Protein AF-A0A643ESA4-F1 (afdb_monomer_lite)

Foldseek 3Di:
DCVLVVLVPDDPVVVVVDQAAEAEADEDDCVVCVVVQVVVCVSSVHHHPYYHYRDPPDDDDDDPDQDQDADAADPQAAEEEEEDFPFFDPSCVCVVQSPDNRHHYGYAYQPGDGDDGLEYEYGAGPDLVVRLVVCVVRCNVVVVVVCVVVVHYYYYDHSGNVSVDPDDDDPPD

Radius of gyration: 23.59 Å; chains: 1; bounding box: 40×46×63 Å

pLDDT: mean 88.46, std 11.26, range [54.22, 98.5]

InterPro domains:
  IPR004459 Cobyric acid synthase CobQ [MF_00028] (1-173)
  IPR011698 CobB/CobQ-like glutamine amidotransferase [PF07685] (79-173)
  IPR027417 P-loop containing nucleoside triphosphate hydrolase [G3DSA:3.40.50.300] (1-75)
  IPR029062 Class I glutamine amidotransferase-like [G3DSA:3.40.50.880] (80-173)
  IPR029062 Class I glutamine amidotransferase-like [SSF52317] (20-171)
  IPR033949 Cobyric acid synthase, glutamine amidotransferase type 1 [cd01750] (80-173)

Secondary structure (DSSP, 8-state):
--HHHHHHHS-HHHHHH---EEEEEE-S-GGGGHHHHHHHHHHHS--EEEEEE--TT-----SS----------TT-EEEEEE--TTBS-GGGGHHHHH-TTEEEEEE-TT------SEEEE--BSSHHHHHHHHHHTTHHHHHHHHHHTT-EEEE-THHHHHTSS----S--

Sequence (173 aa):
AHLVGTLACLSESERARVAGFVINRFRGDISLLTPGLDWLTAQTGKPVFGVLPYLHGLHLDAEDAVQTAQRTASVDALRVVIPVLPRVSNHTDFDALRAHPQVDVRLVGPGQPIPPADLIILPGSKSVQADLAWLRANGWEAAIARHLRYGGKLIGICGGMQMLGRRLHDPRG

Organism: NCBI:txid571256

Structure (mmCIF, N/CA/C/O backbone):
data_AF-A0A643ESA4-F1
#
_entry.id   AF-A0A643ESA4-F1
#
loop_
_atom_site.group_PDB
_atom_site.id
_atom_site.type_symbol
_atom_site.label_atom_id
_atom_site.label_alt_id
_atom_site.label_comp_id
_atom_site.label_asym_id
_atom_site.label_entity_id
_atom_site.label_seq_id
_atom_site.pdbx_PDB_ins_code
_atom_site.Cartn_x
_atom_site.Cartn_y
_atom_site.Cartn_z
_atom_site.occupancy
_atom_site.B_iso_or_equiv
_atom_site.auth_seq_id
_atom_site.auth_comp_id
_atom_site.auth_asym_id
_atom_site.auth_atom_id
_atom_site.pdbx_PDB_model_num
ATOM 1 N N . ALA A 1 1 ? -4.771 1.473 27.517 1.00 60.56 1 ALA A N 1
ATOM 2 C CA . ALA A 1 1 ? -5.666 2.417 26.815 1.00 60.56 1 ALA A CA 1
ATOM 3 C C . ALA A 1 1 ? -5.772 3.693 27.643 1.00 60.56 1 ALA A C 1
ATOM 5 O O . ALA A 1 1 ? -5.910 3.585 28.853 1.00 60.56 1 ALA A O 1
ATOM 6 N N . HIS A 1 2 ? -5.688 4.875 27.026 1.00 79.19 2 HIS A N 1
ATOM 7 C CA . HIS A 1 2 ? -5.655 6.171 27.727 1.00 79.19 2 HIS A CA 1
ATOM 8 C C . HIS A 1 2 ? -7.026 6.878 27.763 1.00 79.19 2 HIS A C 1
ATOM 10 O O . HIS A 1 2 ? -7.088 8.096 27.704 1.00 79.19 2 HIS A O 1
ATOM 16 N N . LEU A 1 3 ? -8.136 6.136 27.851 1.00 89.50 3 LEU A N 1
ATOM 17 C CA . LEU A 1 3 ? -9.495 6.669 27.632 1.00 89.50 3 LEU A CA 1
ATOM 18 C C . LEU A 1 3 ? -9.880 7.790 28.604 1.00 89.50 3 LEU A C 1
ATOM 20 O O . LEU A 1 3 ? -10.367 8.833 28.177 1.00 89.50 3 LEU A O 1
ATOM 24 N N . VAL A 1 4 ? -9.614 7.596 29.899 1.00 90.56 4 VAL A N 1
ATOM 25 C CA . VAL A 1 4 ? -9.886 8.610 30.930 1.00 90.56 4 VAL A CA 1
ATOM 26 C C . VAL A 1 4 ? -9.028 9.854 30.701 1.00 90.56 4 VAL A C 1
ATOM 28 O O . VAL A 1 4 ? -9.543 10.966 30.737 1.00 90.56 4 VAL A O 1
ATOM 31 N N . GLY A 1 5 ? -7.738 9.666 30.406 1.00 90.88 5 GLY A N 1
ATOM 32 C CA . GLY A 1 5 ? -6.810 10.766 30.144 1.00 90.88 5 GLY A CA 1
ATOM 33 C C . GLY A 1 5 ? -7.207 11.576 28.912 1.00 90.88 5 GLY A C 1
ATOM 34 O O . GLY A 1 5 ? -7.319 12.792 28.992 1.00 90.88 5 GLY A O 1
ATOM 35 N N . THR A 1 6 ? -7.511 10.909 27.796 1.00 91.06 6 THR A N 1
ATOM 36 C CA . THR A 1 6 ? -7.986 11.573 26.577 1.00 91.06 6 THR A CA 1
ATOM 37 C C . THR A 1 6 ? -9.282 12.335 26.829 1.00 91.06 6 THR A C 1
ATOM 39 O O . THR A 1 6 ? -9.378 13.487 26.426 1.00 91.06 6 THR A O 1
ATOM 42 N N . LEU A 1 7 ? -10.253 11.743 27.536 1.00 93.44 7 LEU A N 1
ATOM 43 C CA . LEU A 1 7 ? -11.499 12.434 27.872 1.00 93.44 7 LEU A CA 1
ATOM 44 C C . LEU A 1 7 ? -11.252 13.663 28.763 1.00 93.44 7 LEU A C 1
ATOM 46 O O . LEU A 1 7 ? -11.935 14.669 28.598 1.00 93.44 7 LEU A O 1
ATOM 50 N N . ALA A 1 8 ? -10.293 13.594 29.688 1.00 91.62 8 ALA A N 1
ATOM 51 C CA . ALA A 1 8 ? -9.939 14.701 30.576 1.00 91.62 8 ALA A CA 1
ATOM 52 C C . ALA A 1 8 ? -9.237 15.864 29.853 1.00 91.62 8 ALA A C 1
ATOM 54 O O . ALA A 1 8 ? -9.338 17.000 30.304 1.00 91.62 8 ALA A O 1
ATOM 55 N N . CYS A 1 9 ? -8.556 15.599 28.734 1.00 94.94 9 CYS A N 1
ATOM 56 C CA . CYS A 1 9 ? -7.933 16.636 27.905 1.00 94.94 9 CYS A CA 1
ATOM 57 C C . CYS A 1 9 ? -8.932 17.415 27.033 1.00 94.94 9 CYS A C 1
ATOM 59 O O . CYS A 1 9 ? -8.563 18.448 26.480 1.00 94.94 9 CYS A O 1
ATOM 61 N N . LEU A 1 10 ? -10.165 16.925 26.876 1.00 94.88 10 LEU A N 1
ATOM 62 C CA . LEU A 1 10 ? -11.193 17.574 26.064 1.00 94.88 10 LEU A CA 1
ATOM 63 C C . LEU A 1 10 ? -11.880 18.708 26.831 1.00 94.88 10 LEU A C 1
ATOM 65 O O . LEU A 1 10 ? -12.133 18.602 28.035 1.00 94.88 10 LEU A O 1
ATOM 69 N N . SER A 1 11 ? -12.269 19.762 26.111 1.00 96.62 11 SER A N 1
ATOM 70 C CA . SER A 1 11 ? -13.146 20.797 26.661 1.00 96.62 11 SER A CA 1
ATOM 71 C C . SER A 1 11 ? -14.506 20.213 27.050 1.00 96.62 11 SER A C 1
ATOM 73 O O . SER A 1 11 ? -14.931 19.169 26.550 1.00 96.62 11 SER A O 1
ATOM 75 N N . GLU A 1 12 ? -15.247 20.909 27.909 1.00 94.81 12 GLU A N 1
ATOM 76 C CA . GLU A 1 12 ? -16.588 20.476 28.317 1.00 94.81 12 GLU A CA 1
ATOM 77 C C . GLU A 1 12 ? -17.523 20.255 27.115 1.00 94.81 12 GLU A C 1
ATOM 79 O O . GLU A 1 12 ? -18.206 19.232 27.032 1.00 94.81 12 GLU A O 1
ATOM 84 N N . SER A 1 13 ? -17.478 21.161 26.132 1.00 96.75 13 SER A N 1
ATOM 85 C CA . SER A 1 13 ? -18.294 21.070 24.916 1.00 96.75 13 SER A CA 1
ATOM 86 C C . SER A 1 13 ? -17.973 19.837 24.062 1.00 96.75 13 SER A C 1
ATOM 88 O O . SER A 1 13 ? -18.866 19.254 23.449 1.00 96.75 13 SER A O 1
ATOM 90 N N . GLU A 1 14 ? -16.714 19.397 24.047 1.00 96.44 14 GLU A N 1
ATOM 91 C CA . GLU A 1 14 ? -16.276 18.200 23.328 1.00 96.44 14 GLU A CA 1
ATOM 92 C C . GLU A 1 14 ? -16.617 16.935 24.116 1.00 96.44 14 GLU A C 1
ATOM 94 O O . GLU A 1 14 ? -17.145 15.979 23.547 1.00 96.44 14 GLU A O 1
ATOM 99 N N . ARG A 1 15 ? -16.422 16.944 25.442 1.00 94.69 15 ARG A N 1
ATOM 100 C CA . ARG A 1 15 ? -16.842 15.845 26.327 1.00 94.69 15 ARG A CA 1
ATOM 101 C C . ARG A 1 15 ? -18.346 15.592 26.251 1.00 94.69 15 ARG A C 1
ATOM 103 O O . ARG A 1 15 ? -18.776 14.439 26.342 1.00 94.69 15 ARG A O 1
ATOM 110 N N . ALA A 1 16 ? -19.153 16.636 26.063 1.00 94.31 16 ALA A N 1
ATOM 111 C CA . ALA A 1 16 ? -20.596 16.513 25.870 1.00 94.31 16 ALA A CA 1
ATOM 112 C C . ALA A 1 16 ? -20.953 15.743 24.585 1.00 94.31 16 ALA A C 1
ATOM 114 O O . ALA A 1 16 ? -21.932 15.001 24.576 1.00 94.31 16 ALA A O 1
ATOM 115 N N . ARG A 1 17 ? -20.130 15.844 23.532 1.00 96.19 17 ARG A N 1
ATOM 116 C CA . ARG A 1 17 ? -20.330 15.140 22.251 1.00 96.19 17 ARG A CA 1
ATOM 117 C C . ARG A 1 17 ? -19.911 13.670 22.289 1.00 96.19 17 ARG A C 1
ATOM 119 O O . ARG A 1 17 ? -20.340 12.893 21.442 1.00 96.19 17 ARG A O 1
ATOM 126 N N . VAL A 1 18 ? -19.087 13.268 23.257 1.00 95.50 18 VAL A N 1
ATOM 127 C CA . VAL A 1 18 ? -18.697 11.862 23.429 1.00 95.50 18 VAL A CA 1
ATOM 128 C C . VAL A 1 18 ? -19.885 11.075 23.980 1.00 95.50 18 VAL A C 1
ATOM 130 O O . VAL A 1 18 ? -20.262 11.251 25.136 1.00 95.50 18 VAL A O 1
ATOM 133 N N . ALA A 1 19 ? -20.474 10.191 23.177 1.00 95.75 19 ALA A N 1
ATOM 134 C CA . ALA A 1 19 ? -21.618 9.379 23.600 1.00 95.75 19 ALA A CA 1
ATOM 135 C C . ALA A 1 19 ? -21.225 8.175 24.477 1.00 95.75 19 ALA A C 1
ATOM 137 O O . ALA A 1 19 ? -22.042 7.690 25.252 1.00 95.75 19 ALA A O 1
ATOM 138 N N . GLY A 1 20 ? -19.985 7.697 24.369 1.00 95.69 20 GLY A N 1
ATOM 139 C CA . GLY A 1 20 ? -19.523 6.478 25.026 1.00 95.69 20 GLY A CA 1
ATOM 140 C C . GLY A 1 20 ? -18.223 5.965 24.424 1.00 95.69 20 GLY A C 1
ATOM 141 O O . GLY A 1 20 ? -17.588 6.648 23.616 1.00 95.69 20 GLY A O 1
ATOM 142 N N . PHE A 1 21 ? -17.843 4.750 24.803 1.00 95.06 21 PHE A N 1
ATOM 143 C CA . PHE A 1 21 ? -16.621 4.100 24.340 1.00 95.06 21 PHE A CA 1
ATOM 144 C C . PHE A 1 21 ? -16.908 2.784 23.623 1.00 95.06 21 PHE A C 1
ATOM 146 O O . PHE A 1 21 ? -17.825 2.049 23.982 1.00 95.06 21 PHE A O 1
ATOM 153 N N . VAL A 1 22 ? -16.061 2.454 22.651 1.00 93.94 22 VAL A N 1
ATOM 154 C CA . VAL A 1 22 ? -15.937 1.107 22.084 1.00 93.94 22 VAL A CA 1
ATOM 155 C C . VAL A 1 22 ? -14.501 0.661 22.309 1.00 93.94 22 VAL A C 1
ATOM 157 O O . VAL A 1 22 ? -13.563 1.350 21.905 1.00 93.94 22 VAL A O 1
ATOM 160 N N . ILE A 1 23 ? -14.315 -0.480 22.967 1.00 90.25 23 ILE A N 1
ATOM 161 C CA . ILE A 1 23 ? -12.984 -1.050 23.183 1.00 90.25 23 ILE A CA 1
ATOM 162 C C . ILE A 1 23 ? -12.672 -1.955 21.999 1.00 90.25 23 ILE A C 1
ATOM 164 O O . ILE A 1 23 ? -13.417 -2.892 21.749 1.00 90.25 23 ILE A O 1
ATOM 168 N N . ASN A 1 24 ? -11.595 -1.701 21.257 1.00 88.50 24 ASN A N 1
ATOM 169 C CA . ASN A 1 24 ? -11.200 -2.550 20.131 1.00 88.50 24 ASN A CA 1
ATOM 170 C C . ASN A 1 24 ? -9.939 -3.372 20.424 1.00 88.50 24 ASN A C 1
ATOM 172 O O . ASN A 1 24 ? -9.259 -3.162 21.430 1.00 88.50 24 ASN A O 1
ATOM 176 N N . ARG A 1 25 ? -9.627 -4.305 19.511 1.00 79.88 25 ARG A N 1
ATOM 177 C CA . ARG A 1 25 ? -8.396 -5.118 19.514 1.00 79.88 25 ARG A CA 1
ATOM 178 C C . ARG A 1 25 ? -8.195 -5.937 20.798 1.00 79.88 25 ARG A C 1
ATOM 180 O O . ARG A 1 25 ? -7.059 -6.267 21.141 1.00 79.88 25 ARG A O 1
ATOM 187 N N . PHE A 1 26 ? -9.276 -6.287 21.492 1.00 83.56 26 PHE A N 1
ATOM 188 C CA . PHE A 1 26 ? -9.194 -7.057 22.729 1.00 83.56 26 PHE A CA 1
ATOM 189 C C . PHE A 1 26 ? -8.838 -8.525 22.454 1.00 83.56 26 PHE A C 1
ATOM 191 O O . PHE A 1 26 ? -9.395 -9.145 21.551 1.00 83.56 26 PHE A O 1
ATOM 198 N N . ARG A 1 27 ? -7.913 -9.094 23.230 1.00 83.44 27 ARG A N 1
ATOM 199 C CA . ARG A 1 27 ? -7.498 -10.501 23.123 1.00 83.44 27 ARG A CA 1
ATOM 200 C C . ARG A 1 27 ? -7.818 -11.224 24.426 1.00 83.44 27 ARG A C 1
ATOM 202 O O . ARG A 1 27 ? -7.486 -10.710 25.489 1.00 83.44 27 ARG A O 1
ATOM 209 N N . GLY A 1 28 ? -8.369 -12.429 24.320 1.00 83.56 28 GLY A N 1
ATOM 210 C CA . GLY A 1 28 ? -8.719 -13.265 25.468 1.00 83.56 28 GLY A CA 1
ATOM 211 C C . GLY A 1 28 ? -10.212 -13.245 25.787 1.00 83.56 28 GLY A C 1
ATOM 212 O O . GLY A 1 28 ? -11.030 -12.860 24.952 1.00 83.56 28 GLY A O 1
ATOM 213 N N . ASP A 1 29 ? -10.554 -13.699 26.990 1.00 84.25 29 ASP A N 1
ATOM 214 C CA . ASP A 1 29 ? -11.935 -13.775 27.461 1.00 84.25 29 ASP A CA 1
ATOM 215 C C . ASP A 1 29 ? -12.444 -12.391 27.894 1.00 84.25 29 ASP A C 1
ATOM 217 O O . ASP A 1 29 ? -11.858 -11.737 28.758 1.00 84.25 29 ASP A O 1
ATOM 221 N N . ILE A 1 30 ? -13.542 -11.946 27.278 1.00 82.3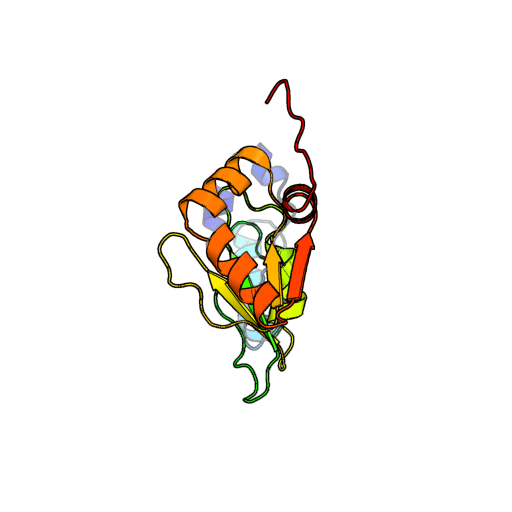1 30 ILE A N 1
ATOM 222 C CA . ILE A 1 30 ? -14.186 -10.653 27.550 1.00 82.31 30 ILE A CA 1
ATOM 223 C C . ILE A 1 30 ? -14.681 -10.590 28.998 1.00 82.31 30 ILE A C 1
ATOM 225 O O . ILE A 1 30 ? -14.681 -9.508 29.586 1.00 82.31 30 ILE A O 1
ATOM 229 N N . SER A 1 31 ? -15.042 -11.732 29.596 1.00 83.81 31 SER A N 1
ATOM 230 C CA . SER A 1 31 ? -15.531 -11.798 30.977 1.00 83.81 31 SER A CA 1
ATOM 231 C C . SER A 1 31 ? -14.536 -11.172 31.965 1.00 83.81 31 SER A C 1
ATOM 233 O O . SER A 1 31 ? -14.940 -10.426 32.861 1.00 83.81 31 SER A O 1
ATOM 235 N N . LEU A 1 32 ? -13.232 -11.355 31.721 1.00 84.62 32 LEU A N 1
ATOM 236 C CA . LEU A 1 32 ? -12.137 -10.806 32.524 1.00 84.62 32 LEU A CA 1
ATOM 237 C C . LEU A 1 32 ? -12.023 -9.277 32.438 1.00 84.62 32 LEU A C 1
ATOM 239 O O . LEU A 1 32 ? -11.418 -8.658 33.311 1.00 84.62 32 LEU A O 1
ATOM 243 N N . LEU A 1 33 ? -12.585 -8.659 31.396 1.00 87.75 33 LEU A N 1
ATOM 244 C CA . LEU A 1 33 ? -12.534 -7.213 31.192 1.00 87.75 33 LEU A CA 1
ATOM 245 C C . LEU A 1 33 ? -13.678 -6.478 31.901 1.00 87.75 33 LEU A C 1
AT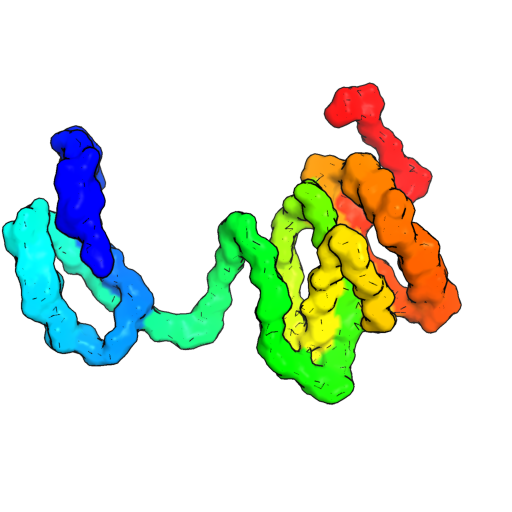OM 247 O O . LEU A 1 33 ? -13.537 -5.288 32.178 1.00 87.75 33 LEU A O 1
ATOM 251 N N . THR A 1 34 ? -14.772 -7.174 32.226 1.00 88.56 34 THR A N 1
ATOM 252 C CA . THR A 1 34 ? -16.002 -6.602 32.811 1.00 88.56 34 THR A CA 1
ATOM 253 C C . THR A 1 34 ? -15.734 -5.629 33.965 1.00 88.56 34 THR A C 1
ATOM 255 O O . THR A 1 34 ? -16.156 -4.477 33.853 1.00 88.56 34 THR A O 1
ATOM 258 N N . PRO A 1 35 ? -14.926 -5.975 34.995 1.00 91.50 35 PRO A N 1
ATOM 259 C CA . PRO A 1 35 ? -14.665 -5.052 36.104 1.00 91.50 35 PRO A CA 1
ATOM 260 C C . PRO A 1 35 ? -13.987 -3.743 35.666 1.00 91.50 35 PRO A C 1
ATOM 262 O O . PRO A 1 35 ? -14.218 -2.681 36.243 1.00 91.50 35 PRO A O 1
ATOM 265 N N . GLY A 1 36 ? -13.150 -3.796 34.624 1.00 90.94 36 GLY A N 1
ATOM 266 C CA . GLY A 1 36 ? -12.498 -2.617 34.057 1.00 90.94 36 GLY A CA 1
ATOM 267 C C . GLY A 1 36 ? -13.452 -1.726 33.257 1.00 90.94 36 GLY A C 1
ATOM 268 O O . GLY A 1 36 ? -13.290 -0.505 33.260 1.00 90.94 36 GLY A O 1
ATOM 269 N N . LEU A 1 37 ? -14.456 -2.312 32.597 1.00 92.00 37 LEU A N 1
ATOM 270 C CA . LEU A 1 37 ? -15.492 -1.570 31.867 1.00 92.00 37 LEU A CA 1
ATOM 271 C C . LEU A 1 37 ? -16.443 -0.857 32.834 1.00 92.00 37 LEU A C 1
ATOM 273 O O . LEU A 1 37 ? -16.788 0.307 32.610 1.00 92.00 37 LEU A O 1
ATOM 277 N N . ASP A 1 38 ? -16.795 -1.525 33.932 1.00 93.25 38 ASP A N 1
ATOM 278 C CA . ASP A 1 38 ? -17.613 -0.954 35.003 1.00 93.25 38 ASP A CA 1
ATOM 279 C C . ASP A 1 38 ? -16.888 0.222 35.665 1.00 93.25 38 ASP A C 1
ATOM 281 O O . ASP A 1 38 ? -17.448 1.313 35.800 1.00 93.25 38 ASP A O 1
ATOM 285 N N . TRP A 1 39 ? -15.602 0.043 35.991 1.00 94.19 39 TRP A N 1
ATOM 286 C CA . TRP A 1 39 ? -14.766 1.115 36.528 1.00 94.19 39 TRP A CA 1
ATOM 287 C C . TRP A 1 39 ? -14.669 2.306 35.567 1.00 94.19 39 TRP A C 1
ATOM 289 O O . TRP A 1 39 ? -14.832 3.451 35.986 1.00 94.19 39 TRP A O 1
ATOM 299 N N . LEU A 1 40 ? -14.447 2.061 34.271 1.00 93.88 40 LEU A N 1
ATOM 300 C CA . LEU A 1 40 ? -14.366 3.123 33.266 1.00 93.88 40 LEU A CA 1
ATOM 301 C C . LEU A 1 40 ? -15.674 3.917 33.187 1.00 93.88 40 LEU A C 1
ATOM 303 O O . LEU A 1 40 ? -15.646 5.150 33.148 1.00 93.88 40 LEU A O 1
ATOM 307 N N . THR A 1 41 ? -16.808 3.219 33.190 1.00 94.00 41 THR A N 1
ATOM 308 C CA . THR A 1 41 ? -18.137 3.839 33.170 1.00 94.00 41 THR A CA 1
ATOM 309 C C . THR A 1 41 ? -18.345 4.698 34.417 1.00 94.00 41 THR A C 1
ATOM 311 O O . THR A 1 41 ? -18.750 5.854 34.299 1.00 94.00 41 THR A O 1
ATOM 314 N N . ALA A 1 42 ? -17.974 4.192 35.598 1.00 94.25 42 ALA A N 1
ATOM 315 C CA . ALA A 1 42 ? -18.071 4.926 36.859 1.00 94.25 42 ALA A CA 1
ATOM 316 C C . ALA A 1 42 ? -17.185 6.185 36.891 1.00 94.25 42 ALA A C 1
ATOM 318 O O . ALA A 1 42 ? -17.621 7.230 37.365 1.00 94.25 42 ALA A O 1
ATOM 319 N N . GLN A 1 43 ? -15.959 6.114 36.364 1.00 93.69 43 GLN A N 1
ATOM 320 C CA . GLN A 1 43 ? -15.030 7.252 36.360 1.00 93.69 43 GLN A CA 1
ATOM 321 C C . GLN A 1 43 ? -15.383 8.333 35.339 1.00 93.69 43 GLN A C 1
ATOM 323 O O . GLN A 1 43 ? -15.083 9.508 35.539 1.00 93.69 43 GLN A O 1
ATOM 328 N N . THR A 1 44 ? -15.974 7.950 34.209 1.00 92.44 44 THR A N 1
ATOM 329 C CA . THR A 1 44 ? -16.199 8.874 33.088 1.00 92.44 44 THR A CA 1
ATOM 330 C C . THR A 1 44 ? -17.640 9.355 32.976 1.00 92.44 44 THR A C 1
ATOM 332 O O . THR A 1 44 ? -17.884 10.368 32.317 1.00 92.44 44 THR A O 1
ATOM 335 N N . GLY A 1 45 ? -18.590 8.631 33.577 1.00 93.81 45 GLY A N 1
ATOM 336 C CA . GLY A 1 45 ? -20.026 8.837 33.386 1.00 93.81 45 GLY A CA 1
ATOM 337 C C . GLY A 1 45 ? -20.505 8.508 31.968 1.00 93.81 45 GLY A C 1
ATOM 338 O O . GLY A 1 45 ? -21.604 8.907 31.586 1.00 93.81 45 GLY A O 1
ATOM 339 N N . LYS A 1 46 ? -19.680 7.834 31.158 1.00 94.88 46 LYS A N 1
ATOM 340 C CA . LYS A 1 46 ? -19.978 7.489 29.765 1.00 94.88 46 LYS A CA 1
ATOM 341 C C . LYS A 1 46 ? -20.088 5.968 29.624 1.00 94.88 46 LYS A C 1
ATOM 343 O O . LYS A 1 46 ? -19.218 5.265 30.137 1.00 94.88 46 LYS A O 1
ATOM 348 N N . PRO A 1 47 ? -21.110 5.446 28.926 1.00 96.12 47 PRO A N 1
ATOM 349 C CA . PRO A 1 47 ? -21.271 4.009 28.744 1.00 96.12 47 PRO A CA 1
ATOM 350 C C . PRO A 1 47 ? -20.171 3.424 27.853 1.00 96.12 47 PRO A C 1
ATOM 352 O O . PRO A 1 47 ? -19.638 4.094 26.962 1.00 96.12 47 PRO A O 1
ATOM 355 N N . VAL A 1 48 ? -19.882 2.138 28.041 1.00 94.75 48 VAL A N 1
ATOM 356 C CA . VAL A 1 48 ? -19.150 1.334 27.058 1.00 94.75 48 VAL A CA 1
ATOM 357 C C . VAL A 1 48 ? -20.167 0.587 26.198 1.00 94.75 48 VAL A C 1
ATOM 359 O O . VAL A 1 48 ? -20.908 -0.249 26.702 1.00 94.75 48 VAL A O 1
ATOM 362 N N . PHE A 1 49 ? -20.203 0.871 24.897 1.00 94.75 49 PHE A N 1
ATOM 363 C CA . PHE A 1 49 ? -21.146 0.243 23.964 1.00 94.75 49 PHE A CA 1
ATOM 364 C C . PHE A 1 49 ? -20.770 -1.194 23.599 1.00 94.75 49 PHE A C 1
ATOM 366 O O . PHE A 1 49 ? -21.619 -1.960 23.154 1.00 94.75 49 PHE A O 1
ATOM 373 N N . GLY A 1 50 ? -19.503 -1.568 23.772 1.00 91.62 50 GLY A N 1
ATOM 374 C CA . GLY A 1 50 ? -19.063 -2.939 23.565 1.00 91.62 50 GLY A CA 1
ATOM 375 C C . GLY A 1 50 ? -17.554 -3.097 23.463 1.00 91.62 50 GLY A C 1
ATOM 376 O O . GLY A 1 50 ? -16.786 -2.127 23.441 1.00 91.62 50 GLY A O 1
ATOM 377 N N . VAL A 1 51 ? -17.152 -4.363 23.379 1.00 90.69 51 VAL A N 1
ATOM 378 C CA . VAL A 1 51 ? -15.770 -4.797 23.189 1.00 90.69 51 VAL A CA 1
ATOM 379 C C . VAL A 1 51 ? -15.689 -5.558 21.872 1.00 90.69 51 VAL A C 1
ATOM 381 O O . VAL A 1 51 ? -16.304 -6.609 21.714 1.00 90.69 51 VAL A O 1
ATOM 384 N N . LEU A 1 52 ? -14.929 -5.026 20.921 1.00 88.62 52 LEU A N 1
ATOM 385 C CA . LEU A 1 52 ? -14.624 -5.691 19.666 1.00 88.62 52 LEU A CA 1
ATOM 386 C C . LEU A 1 52 ? -13.423 -6.624 19.877 1.00 88.62 52 LEU A C 1
ATOM 388 O O . LEU A 1 52 ? -12.319 -6.138 20.185 1.00 88.62 52 LEU A O 1
ATOM 392 N N . PRO A 1 53 ? -13.607 -7.946 19.704 1.00 83.50 53 PRO A N 1
ATOM 393 C CA . PRO A 1 53 ? -12.510 -8.890 19.808 1.00 83.50 53 PRO A CA 1
ATOM 394 C C . PRO A 1 53 ? -11.473 -8.623 18.714 1.00 83.50 53 PRO A C 1
ATOM 396 O O . PRO A 1 53 ? -11.750 -8.031 17.668 1.00 83.50 53 PRO A O 1
ATOM 399 N N . TYR A 1 54 ? -10.248 -9.070 18.956 1.00 79.69 54 TYR A N 1
ATOM 400 C CA . TYR A 1 54 ? -9.183 -9.020 17.974 1.00 79.69 54 TYR A CA 1
ATOM 401 C C . TYR A 1 54 ? -9.501 -9.989 16.832 1.00 79.69 54 TYR A C 1
ATOM 403 O O . TYR A 1 54 ? -9.462 -11.208 16.996 1.00 79.69 54 TYR A O 1
ATOM 411 N N . LEU A 1 55 ? -9.819 -9.434 15.665 1.00 77.81 55 LEU A N 1
ATOM 412 C CA . LEU A 1 55 ? -10.134 -10.209 14.472 1.00 77.81 55 LEU A CA 1
ATOM 413 C C . LEU A 1 55 ? -8.838 -10.660 13.796 1.00 77.81 55 LEU A C 1
ATOM 415 O O . LEU A 1 55 ? -8.130 -9.874 13.165 1.00 77.81 55 LEU A O 1
ATOM 419 N N . HIS A 1 56 ? -8.519 -11.945 13.941 1.00 71.00 56 HIS A N 1
ATOM 420 C CA . HIS A 1 56 ? -7.388 -12.551 13.249 1.00 71.00 56 HIS A CA 1
ATOM 421 C C . HIS A 1 56 ? -7.642 -12.577 11.740 1.00 71.00 56 HIS A C 1
ATOM 423 O O . HIS A 1 56 ? -8.678 -13.051 11.284 1.00 71.00 56 HIS A O 1
ATOM 429 N N . GLY A 1 57 ? -6.680 -12.080 10.963 1.00 64.00 57 GLY A N 1
ATOM 430 C CA . GLY A 1 57 ? -6.756 -12.092 9.502 1.00 64.00 57 GLY A CA 1
ATOM 431 C C . GLY A 1 57 ? -7.606 -10.981 8.884 1.00 64.00 57 GLY A C 1
ATOM 432 O O . GLY A 1 57 ? -7.668 -10.918 7.658 1.00 64.00 57 GLY A O 1
ATOM 433 N N . LEU A 1 58 ? -8.194 -10.081 9.683 1.00 68.00 58 LEU A N 1
ATOM 434 C CA . LEU A 1 58 ? -8.820 -8.870 9.156 1.00 68.00 58 LEU A CA 1
ATOM 435 C C . LEU A 1 58 ? -7.743 -7.996 8.500 1.00 68.00 58 LEU A C 1
ATOM 437 O O . LEU A 1 58 ? -6.906 -7.411 9.189 1.00 68.00 58 LEU A O 1
ATOM 441 N N . HIS A 1 59 ? -7.766 -7.937 7.171 1.00 60.91 59 HIS A N 1
ATOM 442 C CA . HIS A 1 59 ? -6.957 -7.002 6.400 1.00 60.91 59 HIS A CA 1
ATOM 443 C C . HIS A 1 59 ? -7.752 -5.709 6.277 1.00 60.91 59 HIS A C 1
ATOM 445 O O . HIS A 1 59 ? -8.846 -5.700 5.719 1.00 60.91 59 HIS A O 1
ATOM 451 N N . LEU A 1 60 ? -7.218 -4.649 6.874 1.00 63.69 60 LEU A N 1
ATOM 452 C CA . LEU A 1 60 ? -7.682 -3.290 6.656 1.00 63.69 60 LEU A CA 1
ATOM 453 C C . LEU A 1 60 ? -6.628 -2.587 5.819 1.00 63.69 60 LEU A C 1
ATOM 455 O O . LEU A 1 60 ? -5.437 -2.676 6.136 1.00 63.69 60 LEU A O 1
ATOM 459 N N . ASP A 1 61 ? -7.098 -1.892 4.796 1.00 59.97 61 ASP A N 1
ATOM 460 C CA . ASP A 1 61 ? -6.320 -0.966 3.991 1.00 59.97 61 ASP A CA 1
ATOM 461 C C . ASP A 1 61 ? -5.531 -0.027 4.910 1.00 59.97 61 ASP A C 1
ATOM 463 O O . ASP A 1 61 ? -6.064 0.539 5.873 1.00 59.97 61 ASP A O 1
ATOM 467 N N . ALA A 1 62 ? -4.233 0.106 4.654 1.00 61.38 62 ALA A N 1
ATOM 468 C CA . ALA A 1 62 ? -3.424 1.061 5.388 1.00 61.38 62 ALA A CA 1
ATOM 469 C C . ALA A 1 62 ? -3.813 2.486 4.962 1.00 61.38 62 ALA A C 1
ATOM 471 O O . ALA A 1 62 ? -3.869 2.791 3.776 1.00 61.38 62 ALA A O 1
ATOM 472 N N . GLU A 1 63 ? -4.095 3.361 5.928 1.00 56.12 63 GLU A N 1
ATOM 473 C CA . GLU A 1 63 ? -4.531 4.734 5.634 1.00 56.12 63 GLU A CA 1
ATOM 474 C C . GLU A 1 63 ? -3.349 5.615 5.182 1.00 56.12 63 GLU A C 1
ATOM 476 O O . GLU A 1 63 ? -3.428 6.276 4.148 1.00 56.12 63 GLU A O 1
ATOM 481 N N . ASP A 1 64 ? -2.211 5.534 5.886 1.00 54.22 64 ASP A N 1
ATOM 482 C CA . ASP A 1 64 ? -1.084 6.468 5.705 1.00 54.22 64 ASP A CA 1
ATOM 483 C C . ASP A 1 64 ? 0.255 5.822 5.308 1.00 54.22 64 ASP A C 1
ATOM 485 O O . ASP A 1 64 ? 1.211 6.529 4.980 1.00 54.22 64 ASP A O 1
ATOM 489 N N . ALA A 1 65 ? 0.377 4.490 5.347 1.00 55.56 65 ALA A N 1
ATOM 490 C CA . ALA A 1 65 ? 1.671 3.822 5.203 1.00 55.56 65 ALA A CA 1
ATOM 491 C C . ALA A 1 65 ? 1.628 2.610 4.272 1.00 55.56 65 ALA A C 1
ATOM 493 O O . ALA A 1 65 ? 0.858 1.674 4.463 1.00 55.56 65 ALA A O 1
ATOM 494 N N . VAL A 1 66 ? 2.568 2.575 3.329 1.00 57.84 66 VAL A N 1
ATOM 495 C CA . VAL A 1 66 ? 2.794 1.423 2.457 1.00 57.84 66 VAL A CA 1
ATOM 496 C C . VAL A 1 66 ? 3.290 0.238 3.290 1.00 57.84 66 VAL A C 1
ATOM 498 O O . VAL A 1 66 ? 4.426 0.232 3.770 1.00 57.84 66 VAL A O 1
ATOM 501 N N . GLN A 1 67 ? 2.454 -0.788 3.454 1.00 61.88 67 GLN A N 1
ATOM 502 C CA . GLN A 1 67 ? 2.875 -2.029 4.096 1.00 61.88 67 GLN A CA 1
ATOM 503 C C . GLN A 1 67 ? 3.786 -2.820 3.153 1.00 61.88 67 GLN A C 1
ATOM 505 O O . GLN A 1 67 ? 3.410 -3.147 2.031 1.00 61.88 67 GLN A O 1
ATOM 510 N N . THR A 1 68 ? 4.995 -3.148 3.608 1.00 57.50 68 THR A N 1
ATOM 511 C CA . THR A 1 68 ? 5.987 -3.893 2.814 1.00 57.50 68 THR A CA 1
ATOM 512 C C . THR A 1 68 ? 5.965 -5.396 3.086 1.00 57.50 68 THR A C 1
ATOM 514 O O . THR A 1 68 ? 6.307 -6.172 2.195 1.00 57.50 68 THR A O 1
ATOM 517 N N . ALA A 1 69 ? 5.467 -5.840 4.244 1.00 58.66 69 ALA A N 1
ATOM 518 C CA . ALA A 1 69 ? 5.421 -7.253 4.624 1.00 58.66 69 ALA A CA 1
ATOM 519 C C . ALA A 1 69 ? 4.336 -8.035 3.863 1.00 58.66 69 ALA A C 1
ATOM 521 O O . ALA A 1 69 ? 3.162 -7.665 3.884 1.00 58.66 69 ALA A O 1
ATOM 522 N N . GLN A 1 70 ? 4.731 -9.117 3.191 1.00 65.56 70 GLN A N 1
ATOM 523 C CA . GLN A 1 70 ? 3.823 -10.047 2.520 1.00 65.56 70 GLN A CA 1
ATOM 524 C C . GLN A 1 70 ? 3.833 -11.403 3.240 1.00 65.56 70 GLN A C 1
ATOM 526 O O . GLN A 1 70 ? 4.842 -11.787 3.835 1.00 65.56 70 GLN A O 1
ATOM 531 N N . ARG A 1 71 ? 2.719 -12.146 3.188 1.00 62.53 71 ARG A N 1
ATOM 532 C CA . ARG A 1 71 ? 2.714 -13.570 3.561 1.00 62.53 71 ARG A CA 1
ATOM 533 C C . ARG A 1 71 ? 3.652 -14.325 2.610 1.00 62.53 71 ARG A C 1
ATOM 535 O O . ARG A 1 71 ? 3.688 -14.017 1.425 1.00 62.53 71 ARG A O 1
ATOM 542 N N . THR A 1 72 ? 4.416 -15.284 3.131 1.00 61.88 72 THR A N 1
ATOM 543 C CA . THR A 1 72 ? 5.384 -16.084 2.359 1.00 61.88 72 THR A CA 1
ATOM 544 C C . THR A 1 72 ? 4.745 -16.671 1.100 1.00 61.88 72 THR A C 1
ATOM 546 O O . THR A 1 72 ? 3.829 -17.489 1.208 1.00 61.88 72 THR A O 1
ATOM 549 N N . ALA A 1 73 ? 5.228 -16.247 -0.068 1.00 64.12 73 ALA A N 1
ATOM 550 C CA . ALA A 1 73 ? 4.762 -16.736 -1.359 1.00 64.12 73 ALA A CA 1
ATOM 551 C C . ALA A 1 73 ? 5.278 -18.164 -1.627 1.00 64.12 73 ALA A C 1
ATOM 553 O O . ALA A 1 73 ? 6.351 -18.548 -1.153 1.00 64.12 73 ALA A O 1
ATOM 554 N N . SER A 1 74 ? 4.510 -18.961 -2.373 1.00 71.38 74 SER A N 1
ATOM 555 C CA . SER A 1 74 ? 4.921 -20.305 -2.808 1.00 71.38 74 SER A CA 1
ATOM 556 C C . SER A 1 74 ? 6.138 -20.276 -3.747 1.00 71.38 74 SER A C 1
ATOM 558 O O . SER A 1 74 ? 6.389 -19.267 -4.401 1.00 71.38 74 SER A O 1
ATOM 560 N N . VAL A 1 75 ? 6.846 -21.406 -3.881 1.00 68.12 75 VAL A N 1
ATOM 561 C CA . VAL A 1 75 ? 8.061 -21.548 -4.720 1.00 68.12 75 VAL A CA 1
ATOM 562 C C . VAL A 1 75 ? 7.827 -21.165 -6.196 1.00 68.12 75 VAL A C 1
ATOM 564 O O . VAL A 1 75 ? 8.731 -20.617 -6.818 1.00 68.12 75 VAL A O 1
ATOM 567 N N . ASP A 1 76 ? 6.602 -21.333 -6.708 1.00 79.38 76 ASP A N 1
ATOM 568 C CA . ASP A 1 76 ? 6.203 -20.996 -8.088 1.00 79.38 76 ASP A CA 1
ATOM 569 C C . ASP A 1 76 ? 5.296 -19.749 -8.180 1.00 79.38 76 ASP A C 1
ATOM 571 O O . ASP A 1 76 ? 4.382 -19.679 -9.003 1.00 79.38 76 ASP A O 1
ATOM 575 N N . ALA A 1 77 ? 5.476 -18.770 -7.290 1.00 90.06 77 ALA A N 1
ATOM 576 C CA . ALA A 1 77 ? 4.645 -17.567 -7.283 1.00 90.06 77 ALA A CA 1
ATOM 577 C C . ALA A 1 77 ? 4.927 -16.623 -8.470 1.00 90.06 77 ALA A C 1
ATOM 579 O O . ALA A 1 77 ? 6.075 -16.410 -8.861 1.00 90.06 77 ALA A O 1
ATOM 580 N N . LEU A 1 78 ? 3.871 -15.985 -8.987 1.00 94.44 78 LEU A N 1
ATOM 581 C CA . LEU A 1 78 ? 3.967 -14.908 -9.975 1.00 94.44 78 LEU A CA 1
ATOM 582 C C . LEU A 1 78 ? 4.692 -13.703 -9.361 1.00 94.44 78 LEU A C 1
ATOM 584 O O . LEU A 1 78 ? 4.172 -13.088 -8.430 1.00 94.44 78 LEU A O 1
ATOM 588 N N . ARG A 1 79 ? 5.851 -13.318 -9.901 1.00 95.50 79 ARG A N 1
ATOM 589 C CA . ARG A 1 79 ? 6.636 -12.189 -9.380 1.00 95.50 79 ARG A CA 1
ATOM 590 C C . ARG A 1 79 ? 6.143 -10.877 -9.971 1.00 95.50 79 ARG A C 1
ATOM 592 O O . ARG A 1 79 ? 6.297 -10.617 -11.169 1.00 95.50 79 ARG A O 1
ATOM 599 N N . VAL A 1 80 ? 5.588 -10.031 -9.116 1.00 96.75 80 VAL A N 1
ATOM 600 C CA . VAL A 1 80 ? 5.053 -8.713 -9.454 1.00 96.75 80 VAL A CA 1
ATOM 601 C C . VAL A 1 80 ? 5.943 -7.642 -8.839 1.00 96.75 80 VAL A C 1
ATOM 603 O O . VAL A 1 80 ? 6.144 -7.611 -7.630 1.00 96.75 80 VAL A O 1
ATOM 606 N N . VAL A 1 81 ? 6.470 -6.739 -9.660 1.00 96.88 81 VAL A N 1
ATOM 607 C CA . VAL A 1 81 ? 7.318 -5.62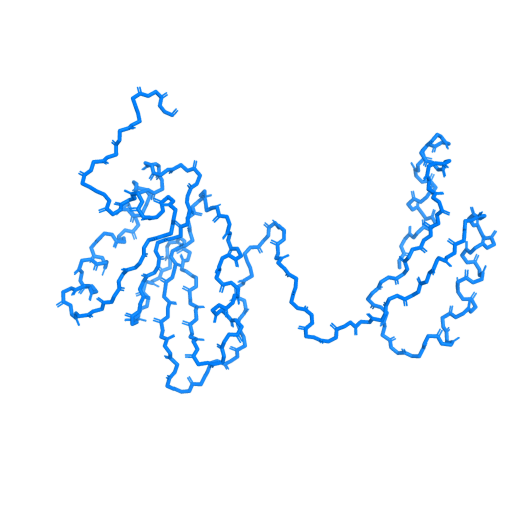6 -9.213 1.00 96.88 81 VAL A CA 1
ATOM 608 C C . VAL A 1 81 ? 6.604 -4.299 -9.421 1.00 96.88 81 VAL A C 1
ATOM 610 O O . VAL A 1 81 ? 6.074 -4.033 -10.499 1.00 96.88 81 VAL A O 1
ATOM 613 N N . ILE A 1 82 ? 6.615 -3.450 -8.394 1.00 96.75 82 ILE A N 1
ATOM 614 C CA . ILE A 1 82 ? 5.924 -2.157 -8.398 1.00 96.75 82 ILE A CA 1
ATOM 615 C C . ILE A 1 82 ? 6.882 -1.080 -7.862 1.00 96.75 82 ILE A C 1
ATOM 617 O O . ILE A 1 82 ? 7.342 -1.204 -6.724 1.00 96.75 82 ILE A O 1
ATOM 621 N N . PRO A 1 83 ? 7.221 -0.028 -8.632 1.00 96.00 83 PRO A N 1
ATOM 622 C CA . PRO A 1 83 ? 7.990 1.098 -8.117 1.00 96.00 83 PRO A CA 1
ATOM 623 C C . PRO A 1 83 ? 7.189 1.873 -7.069 1.00 96.00 83 PRO A C 1
ATOM 625 O O . PRO A 1 83 ? 6.019 2.187 -7.281 1.00 96.00 83 PRO A O 1
ATOM 628 N N . VAL A 1 84 ? 7.831 2.259 -5.967 1.00 93.19 84 VAL A N 1
ATOM 629 C CA . VAL A 1 84 ? 7.243 3.190 -4.996 1.00 93.19 84 VAL A CA 1
ATOM 630 C C . VAL A 1 84 ? 7.456 4.616 -5.498 1.00 93.19 84 VAL A C 1
ATOM 632 O O . VAL A 1 84 ? 8.552 5.166 -5.391 1.00 93.19 84 VAL A O 1
ATOM 635 N N . LEU A 1 85 ? 6.406 5.205 -6.074 1.00 93.00 85 LEU A N 1
ATOM 636 C CA . LEU A 1 85 ? 6.442 6.581 -6.568 1.00 93.00 85 LEU A CA 1
ATOM 637 C C . LEU A 1 85 ? 6.385 7.591 -5.409 1.00 93.00 85 LEU A C 1
ATOM 639 O O . LEU A 1 85 ? 5.640 7.364 -4.453 1.00 93.00 85 LEU A O 1
ATOM 643 N N . PRO A 1 86 ? 7.065 8.750 -5.515 1.00 90.19 86 PRO A N 1
ATOM 644 C CA . PRO A 1 86 ? 6.985 9.809 -4.507 1.00 90.19 86 PRO A CA 1
ATOM 645 C C . PRO A 1 86 ? 5.559 10.311 -4.250 1.00 90.19 86 PRO A C 1
ATOM 647 O O . PRO A 1 86 ? 5.248 10.739 -3.142 1.00 90.19 86 PRO A O 1
ATOM 650 N N . ARG A 1 87 ? 4.695 10.286 -5.275 1.00 91.69 87 ARG A N 1
ATOM 651 C CA . ARG A 1 87 ? 3.309 10.775 -5.208 1.00 91.69 87 ARG A CA 1
ATOM 652 C C . ARG A 1 87 ? 2.319 9.684 -5.601 1.00 91.69 87 ARG A C 1
ATOM 654 O O . ARG A 1 87 ? 1.336 9.954 -6.294 1.00 91.69 87 ARG A O 1
ATOM 661 N N . VAL A 1 88 ? 2.578 8.456 -5.151 1.00 90.00 88 VAL A N 1
ATOM 662 C CA . VAL A 1 88 ? 1.678 7.320 -5.371 1.00 90.00 88 VAL A CA 1
ATOM 663 C C . VAL A 1 88 ? 0.251 7.645 -4.899 1.00 90.00 88 VAL A C 1
ATOM 665 O O . VAL A 1 88 ? 0.033 8.237 -3.837 1.00 90.00 88 VAL A O 1
ATOM 668 N N . SER A 1 89 ? -0.740 7.292 -5.713 1.00 86.94 89 SER A N 1
ATOM 669 C CA . SER A 1 89 ? -2.159 7.292 -5.336 1.00 86.94 89 SER A CA 1
ATOM 670 C C . SER A 1 89 ? -2.619 5.864 -5.068 1.00 86.94 89 SER A C 1
ATOM 672 O O . SER A 1 89 ? -2.114 4.955 -5.719 1.00 86.94 89 SER A O 1
ATOM 674 N N . ASN A 1 90 ? -3.607 5.689 -4.184 1.00 83.75 90 ASN A N 1
ATOM 675 C CA . ASN A 1 90 ? -4.281 4.406 -3.942 1.00 83.75 90 ASN A CA 1
ATOM 676 C C . ASN A 1 90 ? -3.293 3.241 -3.762 1.00 83.75 90 ASN A C 1
ATOM 678 O O . ASN A 1 90 ? -3.337 2.236 -4.461 1.00 83.75 90 ASN A O 1
ATOM 682 N N . HIS A 1 91 ? -2.343 3.399 -2.839 1.00 79.19 91 HIS A N 1
ATOM 683 C CA . HIS A 1 91 ? -1.290 2.406 -2.609 1.00 79.19 91 HIS A CA 1
ATOM 684 C C . HIS A 1 91 ? -1.829 1.021 -2.192 1.00 79.19 91 HIS A C 1
ATOM 686 O O . HIS A 1 91 ? -1.112 0.030 -2.320 1.00 79.19 91 HIS A O 1
ATOM 692 N N . THR A 1 92 ? -3.086 0.964 -1.745 1.00 82.75 92 THR A N 1
ATOM 693 C CA . THR A 1 92 ? -3.832 -0.237 -1.353 1.00 82.75 92 THR A CA 1
ATOM 694 C C . THR A 1 92 ? -4.395 -1.019 -2.545 1.00 82.75 92 THR A C 1
ATOM 696 O O . THR A 1 92 ? -4.790 -2.171 -2.381 1.00 82.75 92 THR A O 1
ATOM 699 N N . ASP A 1 93 ? -4.334 -0.483 -3.777 1.00 87.12 93 ASP A N 1
ATOM 700 C CA . ASP A 1 93 ? -4.750 -1.182 -5.011 1.00 87.12 93 ASP A CA 1
ATOM 701 C C . ASP A 1 93 ? -4.044 -2.548 -5.184 1.00 87.12 93 ASP A C 1
ATOM 703 O O . ASP A 1 93 ? -4.518 -3.432 -5.901 1.00 87.12 93 ASP A O 1
ATOM 707 N N . PHE A 1 94 ? -2.898 -2.740 -4.523 1.00 89.06 94 PHE A N 1
ATOM 708 C CA . PHE A 1 94 ? -2.087 -3.956 -4.593 1.00 89.06 94 PHE A CA 1
ATOM 709 C C . PHE A 1 94 ? -2.332 -4.936 -3.448 1.00 89.06 94 PHE A C 1
ATOM 711 O O . PHE A 1 94 ? -1.785 -6.039 -3.485 1.00 89.06 94 PHE A O 1
ATOM 718 N N . ASP A 1 95 ? -3.143 -4.588 -2.451 1.00 85.62 95 ASP A N 1
ATOM 719 C CA . ASP A 1 95 ? -3.326 -5.412 -1.254 1.00 85.62 95 ASP A CA 1
ATOM 720 C C . ASP A 1 95 ? -3.968 -6.762 -1.586 1.00 85.62 95 ASP A C 1
ATOM 722 O O . ASP A 1 95 ? -3.545 -7.794 -1.063 1.00 85.62 95 ASP A O 1
ATOM 726 N N . ALA A 1 96 ? -4.886 -6.794 -2.556 1.00 86.12 96 ALA A N 1
ATOM 727 C CA . ALA A 1 96 ? -5.457 -8.039 -3.065 1.00 86.12 96 ALA A CA 1
ATOM 728 C C . ALA A 1 96 ? -4.392 -8.969 -3.681 1.00 86.12 96 ALA A C 1
ATOM 730 O O . ALA A 1 96 ? -4.415 -10.178 -3.449 1.00 86.12 96 ALA A O 1
ATOM 731 N N . LEU A 1 97 ? -3.425 -8.412 -4.422 1.00 89.00 97 LEU A N 1
ATOM 732 C CA . LEU A 1 97 ? -2.307 -9.184 -4.976 1.00 89.00 97 LEU A CA 1
ATOM 733 C C . LEU A 1 97 ? -1.367 -9.663 -3.866 1.00 89.00 97 LEU A C 1
ATOM 735 O O . LEU A 1 97 ? -0.954 -10.819 -3.872 1.00 89.00 97 LEU A O 1
ATOM 739 N N . ARG A 1 98 ? -1.067 -8.804 -2.886 1.00 86.75 98 ARG A N 1
ATOM 740 C CA . ARG A 1 98 ? -0.206 -9.128 -1.735 1.00 86.75 98 ARG A CA 1
ATOM 741 C C . ARG A 1 98 ? -0.809 -10.223 -0.852 1.00 86.75 98 ARG A C 1
ATOM 743 O O . ARG A 1 98 ? -0.075 -11.027 -0.277 1.00 86.75 98 ARG A O 1
ATOM 750 N N . ALA A 1 99 ? -2.134 -10.268 -0.743 1.00 84.38 99 ALA A N 1
ATOM 751 C CA . ALA A 1 99 ? -2.852 -11.286 0.015 1.00 84.38 99 ALA A CA 1
ATOM 752 C C . ALA A 1 99 ? -2.873 -12.657 -0.686 1.00 84.38 99 ALA A C 1
ATOM 754 O O . ALA A 1 99 ? -3.099 -13.674 -0.022 1.00 84.38 99 ALA A O 1
ATOM 755 N N . HIS A 1 100 ? -2.633 -12.706 -2.000 1.00 86.69 100 HIS A N 1
ATOM 756 C CA . HIS A 1 100 ? -2.694 -13.941 -2.771 1.00 86.69 100 HIS A CA 1
ATOM 757 C C . HIS A 1 100 ? -1.440 -14.813 -2.542 1.00 86.69 100 HIS A C 1
ATOM 759 O O . HIS A 1 100 ? -0.324 -14.361 -2.796 1.00 86.69 100 HIS A O 1
ATOM 765 N N . PRO A 1 101 ? -1.575 -16.089 -2.128 1.00 83.56 101 PRO A N 1
ATOM 766 C CA . PRO A 1 101 ? -0.432 -16.933 -1.747 1.00 83.56 101 PRO A CA 1
ATOM 767 C C . PRO A 1 101 ? 0.491 -17.327 -2.915 1.00 83.56 101 PRO A C 1
ATOM 769 O O . PRO A 1 101 ? 1.639 -17.707 -2.694 1.00 83.56 101 PRO A O 1
ATOM 772 N N . GLN A 1 102 ? -0.006 -17.243 -4.152 1.00 90.62 102 GLN A N 1
ATOM 773 C CA . GLN A 1 102 ? 0.749 -17.558 -5.378 1.00 90.62 102 GLN A CA 1
ATOM 774 C C . GLN A 1 102 ? 1.230 -16.310 -6.135 1.00 90.62 102 GLN A C 1
ATOM 776 O O . GLN A 1 102 ? 1.547 -16.389 -7.319 1.00 90.62 102 GLN A O 1
ATOM 781 N N . VAL A 1 103 ? 1.248 -15.145 -5.489 1.00 92.94 103 VAL A N 1
ATOM 782 C CA . VAL A 1 103 ? 1.793 -13.909 -6.062 1.00 92.94 103 VAL A CA 1
ATOM 783 C C . VAL A 1 103 ? 2.870 -13.399 -5.112 1.00 92.94 103 VAL A C 1
ATOM 785 O O . VAL A 1 103 ? 2.651 -13.378 -3.912 1.00 92.94 103 VAL A O 1
ATOM 788 N N . ASP A 1 104 ? 4.031 -13.006 -5.623 1.00 92.69 104 ASP A N 1
ATOM 789 C CA . ASP A 1 104 ? 5.112 -12.358 -4.869 1.00 92.69 104 ASP A CA 1
ATOM 790 C C . ASP A 1 104 ? 5.185 -10.892 -5.309 1.00 92.69 104 ASP A C 1
ATOM 792 O O . ASP A 1 104 ? 5.698 -10.585 -6.386 1.00 92.69 104 ASP A O 1
ATOM 796 N N . VAL A 1 105 ? 4.612 -9.990 -4.512 1.00 92.94 105 VAL A N 1
ATOM 797 C CA . VAL A 1 105 ? 4.552 -8.552 -4.787 1.00 92.94 105 VAL A CA 1
ATOM 798 C C . VAL A 1 105 ? 5.708 -7.841 -4.093 1.00 92.94 105 VAL A C 1
ATOM 800 O O . VAL A 1 105 ? 5.740 -7.682 -2.870 1.00 92.94 105 VAL A O 1
ATOM 803 N N . ARG A 1 106 ? 6.622 -7.294 -4.893 1.00 91.88 106 ARG A N 1
ATOM 804 C CA . ARG A 1 106 ? 7.780 -6.532 -4.422 1.00 91.88 106 ARG A CA 1
ATOM 805 C C . ARG A 1 106 ? 7.621 -5.055 -4.741 1.00 91.88 106 ARG A C 1
ATOM 807 O O . ARG A 1 106 ? 7.644 -4.644 -5.902 1.00 91.88 106 ARG A O 1
ATOM 814 N N . LEU A 1 107 ? 7.502 -4.261 -3.683 1.00 92.62 107 LEU A N 1
ATOM 815 C CA . LEU A 1 107 ? 7.542 -2.807 -3.764 1.00 92.62 107 LEU A CA 1
ATOM 816 C C . LEU A 1 107 ? 9.005 -2.361 -3.768 1.00 92.62 107 LEU A C 1
ATOM 818 O O . LEU A 1 107 ? 9.747 -2.684 -2.843 1.00 92.62 107 LEU A O 1
ATOM 822 N N . VAL A 1 108 ? 9.419 -1.648 -4.812 1.00 93.19 108 VAL A N 1
ATOM 823 C CA . VAL A 1 108 ? 10.815 -1.244 -5.018 1.00 93.19 108 VAL A CA 1
ATOM 824 C C . VAL A 1 108 ? 10.944 0.252 -4.775 1.00 93.19 108 VAL A C 1
ATOM 826 O O . VAL A 1 108 ? 10.414 1.070 -5.530 1.00 93.19 108 VAL A O 1
ATOM 829 N N . GLY A 1 109 ? 11.629 0.597 -3.688 1.00 88.88 109 GLY A N 1
ATOM 830 C CA . GLY A 1 109 ? 11.863 1.976 -3.279 1.00 88.88 109 GLY A CA 1
ATOM 831 C C . GLY A 1 109 ? 12.975 2.684 -4.066 1.00 88.88 109 GLY A C 1
ATOM 832 O O . GLY A 1 109 ? 13.714 2.050 -4.825 1.00 88.88 109 GLY A O 1
ATOM 833 N N . PRO A 1 110 ? 13.138 4.003 -3.856 1.00 83.44 110 PRO A N 1
ATOM 834 C CA . PRO A 1 110 ? 14.248 4.778 -4.409 1.00 83.44 110 PRO A CA 1
ATOM 835 C C . PRO A 1 110 ? 15.611 4.135 -4.103 1.00 83.44 110 PRO A C 1
ATOM 837 O O . PRO A 1 110 ? 15.866 3.731 -2.969 1.00 83.44 110 PRO A O 1
ATOM 840 N N . GLY A 1 111 ? 16.490 4.046 -5.106 1.00 85.88 111 GLY A N 1
ATOM 841 C CA . GLY A 1 111 ? 17.851 3.511 -4.953 1.00 85.88 111 GLY A CA 1
ATOM 842 C C . GLY A 1 111 ? 17.956 1.996 -4.722 1.00 85.88 111 GLY A C 1
ATOM 843 O O . GLY A 1 111 ? 19.067 1.478 -4.621 1.00 85.88 111 GLY A O 1
ATOM 844 N N . GLN A 1 112 ? 16.839 1.268 -4.655 1.00 89.12 112 GLN A N 1
ATOM 845 C CA . GLN A 1 112 ? 16.857 -0.189 -4.540 1.00 89.12 112 GLN A CA 1
ATOM 846 C C . GLN A 1 112 ? 17.065 -0.851 -5.911 1.00 89.12 112 GLN A C 1
ATOM 848 O O . GLN A 1 112 ? 16.579 -0.344 -6.926 1.00 89.12 112 GLN A O 1
ATOM 853 N N . PRO A 1 113 ? 17.759 -2.002 -5.972 1.00 93.44 113 PRO A N 1
ATOM 854 C CA . PRO A 1 113 ? 17.896 -2.747 -7.216 1.00 93.44 113 PRO A CA 1
ATOM 855 C C . PRO A 1 113 ? 16.534 -3.268 -7.691 1.00 93.44 113 PRO A C 1
ATOM 857 O O . PRO A 1 113 ? 15.758 -3.808 -6.904 1.00 93.44 113 PRO A O 1
ATOM 860 N N . ILE A 1 114 ? 16.265 -3.154 -8.994 1.00 95.69 114 ILE A N 1
ATOM 861 C CA . ILE A 1 114 ? 15.049 -3.688 -9.619 1.00 95.69 114 ILE A CA 1
ATOM 862 C C . ILE A 1 114 ? 15.229 -5.208 -9.795 1.00 95.69 114 ILE A C 1
ATOM 864 O O . ILE A 1 114 ? 16.082 -5.617 -10.593 1.00 95.69 114 ILE A O 1
ATOM 868 N N . PRO A 1 115 ? 14.482 -6.060 -9.065 1.00 94.75 115 PRO A N 1
ATOM 869 C CA . PRO A 1 115 ? 14.648 -7.506 -9.142 1.00 94.75 115 PRO A CA 1
ATOM 870 C C . PRO A 1 115 ? 14.011 -8.073 -10.424 1.00 94.75 115 PRO A C 1
ATOM 872 O O . PRO A 1 115 ? 13.231 -7.385 -11.088 1.00 94.75 115 PRO A O 1
ATOM 875 N N . PRO A 1 116 ? 14.299 -9.339 -10.780 1.00 93.81 116 PRO A N 1
ATOM 876 C CA . PRO A 1 116 ? 13.565 -10.039 -11.830 1.00 93.81 116 PRO A CA 1
ATOM 877 C C . PRO A 1 116 ? 12.063 -10.076 -11.529 1.00 93.81 116 PRO A C 1
ATOM 879 O O . PRO A 1 116 ? 11.665 -10.299 -10.385 1.00 93.81 116 PRO A O 1
ATOM 882 N N . ALA A 1 117 ? 11.248 -9.901 -12.564 1.00 96.50 117 ALA A N 1
ATOM 883 C CA . ALA A 1 117 ? 9.795 -9.887 -12.472 1.00 96.50 117 ALA A CA 1
ATOM 884 C C . ALA A 1 117 ? 9.184 -10.684 -13.624 1.00 96.50 117 ALA A C 1
ATOM 886 O O . ALA A 1 117 ? 9.786 -10.791 -14.691 1.00 96.50 117 ALA A O 1
ATOM 887 N N . ASP A 1 118 ? 7.965 -11.174 -13.426 1.00 97.44 118 ASP A N 1
ATOM 888 C CA . ASP A 1 118 ? 7.107 -11.680 -14.501 1.00 97.44 118 ASP A CA 1
ATOM 889 C C . ASP A 1 118 ? 6.172 -10.554 -14.987 1.00 97.44 118 ASP A C 1
ATOM 891 O O . ASP A 1 118 ? 5.933 -10.377 -16.188 1.00 97.44 118 ASP A O 1
ATOM 895 N N . LEU A 1 119 ? 5.737 -9.706 -14.048 1.00 98.12 119 LEU A N 1
ATOM 896 C CA . LEU A 1 119 ? 4.910 -8.524 -14.271 1.00 98.12 119 LEU A CA 1
ATOM 897 C C . LEU A 1 119 ? 5.511 -7.299 -13.569 1.00 98.12 119 LEU A C 1
ATOM 899 O O . LEU A 1 119 ? 5.837 -7.349 -12.387 1.00 98.12 119 LEU A O 1
ATOM 903 N N . ILE A 1 120 ? 5.592 -6.175 -14.280 1.00 98.44 120 ILE A N 1
ATOM 904 C CA . ILE A 1 120 ? 5.802 -4.853 -13.682 1.00 98.44 120 ILE A CA 1
ATOM 905 C C . ILE A 1 120 ? 4.465 -4.107 -13.686 1.00 98.44 120 ILE A C 1
ATOM 907 O O . ILE A 1 120 ? 3.761 -4.109 -14.699 1.00 98.44 120 ILE A O 1
ATOM 911 N N . ILE A 1 121 ? 4.114 -3.451 -12.582 1.00 98.19 121 ILE A N 1
ATOM 912 C CA . ILE A 1 121 ? 2.942 -2.569 -12.512 1.00 98.19 121 ILE A CA 1
ATOM 913 C C . ILE A 1 121 ? 3.412 -1.142 -12.253 1.00 98.19 121 ILE A C 1
ATOM 915 O O . ILE A 1 121 ? 4.085 -0.901 -11.259 1.00 98.19 121 ILE A O 1
ATOM 919 N N . LEU A 1 122 ? 3.047 -0.188 -13.112 1.00 97.88 122 LEU A N 1
ATOM 920 C CA . LEU A 1 122 ? 3.160 1.237 -12.800 1.00 97.88 122 LEU A CA 1
ATOM 921 C C . LEU A 1 122 ? 1.932 1.661 -11.985 1.00 97.88 122 LEU A C 1
ATOM 923 O O . LEU A 1 122 ? 0.815 1.595 -12.516 1.00 97.88 122 LEU A O 1
ATOM 927 N N . PRO A 1 123 ? 2.105 2.075 -10.717 1.00 96.62 123 PRO A N 1
ATOM 928 C CA . PRO A 1 123 ? 0.981 2.420 -9.865 1.00 96.62 123 PRO A CA 1
ATOM 929 C C . PRO A 1 123 ? 0.371 3.768 -10.260 1.00 96.62 123 PRO A C 1
ATOM 931 O O . PRO A 1 123 ? 0.936 4.529 -11.053 1.00 96.62 123 PRO A O 1
ATOM 934 N N . GLY A 1 124 ? -0.785 4.079 -9.676 1.00 95.94 124 GLY A N 1
ATOM 935 C CA . GLY A 1 124 ? -1.385 5.399 -9.810 1.00 95.94 124 GLY A CA 1
ATOM 936 C C . GLY A 1 124 ? -0.474 6.498 -9.255 1.00 95.94 124 GLY A C 1
ATOM 937 O O . GLY A 1 124 ? 0.256 6.297 -8.283 1.00 95.94 124 GLY A O 1
ATOM 938 N N . SER A 1 125 ? -0.525 7.674 -9.877 1.00 95.06 125 SER A N 1
ATOM 939 C CA . SER A 1 125 ? 0.259 8.846 -9.490 1.00 95.06 125 SER A CA 1
ATOM 940 C C . SER A 1 125 ? -0.644 10.068 -9.389 1.00 95.06 125 SER A C 1
ATOM 942 O O . SER A 1 125 ? -1.492 10.290 -10.254 1.00 95.06 125 SER A O 1
ATOM 944 N N . LYS A 1 126 ? -0.422 10.879 -8.351 1.00 94.38 126 LYS A N 1
ATOM 945 C CA . LYS A 1 126 ? -1.064 12.188 -8.165 1.00 94.38 126 LYS A CA 1
ATOM 946 C C . LYS A 1 126 ? -0.395 13.297 -8.993 1.00 94.38 126 LYS A C 1
ATOM 948 O O . LYS A 1 126 ? -0.924 14.398 -9.055 1.00 94.38 126 LYS A O 1
ATOM 953 N N . SER A 1 127 ? 0.764 13.037 -9.606 1.00 94.44 127 SER A N 1
ATOM 954 C CA . SER A 1 127 ? 1.454 13.968 -10.510 1.00 94.44 127 SER A CA 1
ATOM 955 C C . SER A 1 127 ? 2.244 13.186 -11.560 1.00 94.44 127 SER A C 1
ATOM 957 O O . SER A 1 127 ? 3.423 12.863 -11.395 1.00 94.44 127 SER A O 1
ATOM 959 N N . VAL A 1 128 ? 1.561 12.859 -12.656 1.00 95.56 128 VAL A N 1
ATOM 960 C CA . VAL A 1 128 ? 2.041 11.898 -13.658 1.00 95.56 128 VAL A CA 1
ATOM 961 C C . VAL A 1 128 ? 3.345 12.333 -14.318 1.00 95.56 128 VAL A C 1
ATOM 963 O O . VAL A 1 128 ? 4.245 11.512 -14.473 1.00 95.56 128 VAL A O 1
ATOM 966 N N . GLN A 1 129 ? 3.490 13.611 -14.679 1.00 94.88 129 GLN A N 1
ATOM 967 C CA . GLN A 1 129 ? 4.726 14.089 -15.306 1.00 94.88 129 GLN A CA 1
ATOM 968 C C . GLN A 1 129 ? 5.920 14.023 -14.352 1.00 94.88 129 GLN A C 1
ATOM 970 O O . GLN A 1 129 ? 6.986 13.537 -14.735 1.00 94.88 129 GLN A O 1
ATOM 975 N N . ALA A 1 130 ? 5.735 14.480 -13.111 1.00 94.81 130 ALA A N 1
ATOM 976 C CA . ALA A 1 130 ? 6.795 14.496 -12.113 1.00 94.81 130 ALA A CA 1
ATOM 977 C C . ALA A 1 130 ? 7.245 13.074 -11.756 1.00 94.81 130 ALA A C 1
ATOM 979 O O . ALA A 1 130 ? 8.444 12.807 -11.679 1.00 94.81 130 ALA A O 1
ATOM 980 N N . ASP A 1 131 ? 6.302 12.147 -11.591 1.00 96.12 131 ASP A N 1
ATOM 981 C CA . ASP A 1 131 ? 6.630 10.766 -11.248 1.00 96.12 131 ASP A CA 1
ATOM 982 C C . ASP A 1 131 ? 7.175 9.973 -12.450 1.00 96.12 131 ASP A C 1
ATOM 984 O O . ASP A 1 131 ? 8.054 9.134 -12.264 1.00 96.12 131 ASP A O 1
ATOM 988 N N . LEU A 1 132 ? 6.763 10.271 -13.691 1.00 96.62 132 LEU A N 1
ATOM 989 C CA . LEU A 1 132 ? 7.400 9.698 -14.885 1.00 96.62 132 LEU A CA 1
ATOM 990 C C . LEU A 1 132 ? 8.855 10.166 -15.024 1.00 96.62 132 LEU A C 1
ATOM 992 O O . LEU A 1 132 ? 9.746 9.359 -15.299 1.00 96.62 132 LEU A O 1
ATOM 996 N N . ALA A 1 133 ? 9.112 11.461 -14.820 1.00 95.62 133 ALA A N 1
ATOM 997 C CA . ALA A 1 133 ? 10.470 11.996 -14.806 1.00 95.62 133 ALA A CA 1
ATOM 998 C C . ALA A 1 133 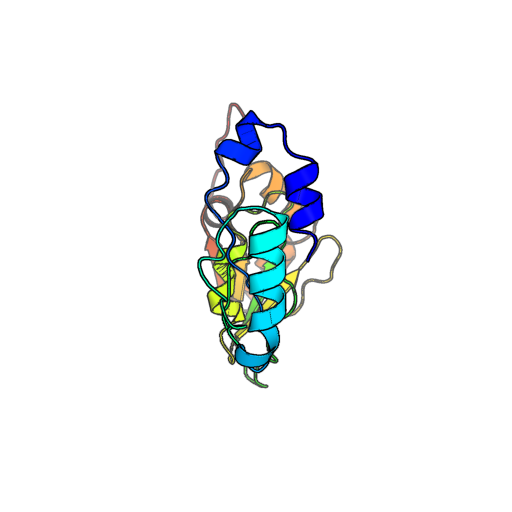? 11.309 11.342 -13.697 1.00 95.62 133 ALA A C 1
ATOM 1000 O O . ALA A 1 133 ? 12.456 10.957 -13.929 1.00 95.62 133 ALA A O 1
ATOM 1001 N N . TRP A 1 134 ? 10.713 11.139 -12.520 1.00 96.12 134 TRP A N 1
ATOM 1002 C CA . TRP A 1 134 ? 11.350 10.439 -11.413 1.00 96.12 134 TRP A CA 1
ATOM 1003 C C . TRP A 1 134 ? 11.685 8.979 -11.757 1.00 96.12 134 TRP A C 1
ATOM 1005 O O . TRP A 1 134 ? 12.816 8.549 -11.532 1.00 96.12 134 TRP A O 1
ATOM 1015 N N . LEU A 1 135 ? 10.760 8.224 -12.362 1.00 97.25 135 LEU A N 1
ATOM 1016 C CA . LEU A 1 135 ? 11.000 6.846 -12.812 1.00 97.25 135 LEU A CA 1
ATOM 1017 C C . LEU A 1 135 ? 12.182 6.768 -13.783 1.00 97.25 135 LEU A C 1
ATOM 1019 O O . LEU A 1 135 ? 13.068 5.926 -13.619 1.00 97.25 135 LEU A O 1
ATOM 1023 N N . ARG A 1 136 ? 12.227 7.674 -14.766 1.00 96.31 136 ARG A N 1
ATOM 1024 C CA . ARG A 1 136 ? 13.333 7.778 -15.729 1.00 96.31 136 ARG A CA 1
ATOM 1025 C C . ARG A 1 136 ? 14.664 8.056 -15.041 1.00 96.31 136 ARG A C 1
ATOM 1027 O O . ARG A 1 136 ? 15.631 7.341 -15.290 1.00 96.31 136 ARG A O 1
ATOM 1034 N N . ALA A 1 137 ? 14.693 9.031 -14.132 1.00 96.19 137 ALA A N 1
ATOM 1035 C CA . ALA A 1 137 ? 15.884 9.369 -13.355 1.00 96.19 137 ALA A CA 1
ATOM 1036 C C . ALA A 1 137 ? 16.379 8.202 -12.478 1.00 96.19 137 ALA A C 1
ATOM 1038 O O . ALA A 1 137 ? 17.570 8.103 -12.203 1.00 96.19 137 ALA A O 1
ATOM 1039 N N . ASN A 1 138 ? 15.483 7.291 -12.086 1.00 95.25 138 ASN A N 1
ATOM 1040 C CA . ASN A 1 138 ? 15.794 6.099 -11.293 1.00 95.25 138 ASN A CA 1
ATOM 1041 C C . ASN A 1 138 ? 15.953 4.824 -12.148 1.00 95.25 138 ASN A C 1
ATOM 1043 O O . ASN A 1 138 ? 15.890 3.713 -11.626 1.00 95.25 138 ASN A O 1
ATOM 1047 N N . GLY A 1 139 ? 16.158 4.957 -13.464 1.00 95.75 139 GLY A N 1
ATOM 1048 C CA . GLY A 1 139 ? 16.517 3.842 -14.347 1.00 95.75 139 GLY A CA 1
ATOM 1049 C C . GLY A 1 139 ? 15.370 2.898 -14.726 1.00 95.75 139 GLY A C 1
ATOM 1050 O O . GLY A 1 139 ? 15.608 1.879 -15.381 1.00 95.75 139 GLY A O 1
ATOM 1051 N N . TRP A 1 140 ? 14.123 3.227 -14.374 1.00 97.75 140 TRP A N 1
ATOM 1052 C CA . TRP A 1 140 ? 12.974 2.364 -14.656 1.00 97.75 140 TRP A CA 1
ATOM 1053 C C . TRP A 1 140 ? 12.663 2.241 -16.143 1.00 97.75 140 TRP A C 1
ATOM 1055 O O . TRP A 1 140 ? 12.266 1.169 -16.581 1.00 97.75 140 TRP A O 1
ATOM 1065 N N . GLU A 1 141 ? 12.881 3.289 -16.940 1.00 96.94 141 GLU A N 1
ATOM 1066 C CA . GLU A 1 141 ? 12.600 3.246 -18.382 1.00 96.94 141 GLU A CA 1
ATOM 1067 C C . GLU A 1 141 ? 13.445 2.175 -19.088 1.00 96.94 141 GLU A C 1
ATOM 1069 O O . GLU A 1 141 ? 12.911 1.311 -19.786 1.00 96.94 141 GLU A O 1
ATOM 1074 N N . ALA A 1 142 ? 14.753 2.151 -18.821 1.00 97.19 142 ALA A N 1
ATOM 1075 C CA . ALA A 1 142 ? 15.650 1.134 -19.360 1.00 97.19 142 ALA A CA 1
ATOM 1076 C C . ALA A 1 142 ? 15.316 -0.273 -18.832 1.00 97.19 142 ALA A C 1
ATOM 1078 O O . ALA A 1 142 ? 15.340 -1.249 -19.589 1.00 97.19 142 ALA A O 1
ATOM 1079 N N . ALA A 1 143 ? 14.976 -0.391 -17.545 1.00 97.75 143 ALA A N 1
ATOM 1080 C CA . ALA A 1 143 ? 14.609 -1.666 -16.935 1.00 97.75 143 ALA A CA 1
ATOM 1081 C C . ALA A 1 143 ? 13.317 -2.247 -17.531 1.00 97.75 143 ALA A C 1
ATOM 1083 O O . ALA A 1 143 ? 13.287 -3.427 -17.879 1.00 97.75 143 ALA A O 1
ATOM 1084 N N . ILE A 1 144 ? 12.287 -1.416 -17.712 1.00 98.19 144 ILE A N 1
ATOM 1085 C CA . ILE A 1 144 ? 11.006 -1.792 -18.318 1.00 98.19 144 ILE A CA 1
ATOM 1086 C C . ILE A 1 144 ? 11.201 -2.185 -19.783 1.00 98.19 144 ILE A C 1
ATOM 1088 O O . ILE A 1 144 ? 10.704 -3.227 -20.205 1.00 98.19 144 ILE A O 1
ATOM 1092 N N . ALA A 1 145 ? 11.970 -1.413 -20.557 1.00 97.94 145 ALA A N 1
ATOM 1093 C CA . ALA A 1 145 ? 12.260 -1.749 -21.950 1.00 97.94 145 ALA A CA 1
ATOM 1094 C C . ALA A 1 145 ? 12.961 -3.114 -22.071 1.00 97.94 145 ALA A C 1
ATOM 1096 O O . ALA A 1 145 ? 12.587 -3.945 -22.902 1.00 97.94 145 ALA A O 1
ATOM 1097 N N . ARG A 1 146 ? 13.942 -3.384 -21.198 1.00 98.06 146 ARG A N 1
ATOM 1098 C CA . ARG A 1 146 ? 14.620 -4.686 -21.125 1.00 98.06 146 ARG A CA 1
ATOM 1099 C C . ARG A 1 146 ? 13.659 -5.809 -20.733 1.00 98.06 146 ARG A C 1
ATOM 1101 O O . ARG A 1 146 ? 13.694 -6.864 -21.356 1.00 98.06 146 ARG A O 1
ATOM 1108 N N . HIS A 1 147 ? 12.815 -5.586 -19.729 1.00 98.31 147 HIS A N 1
ATOM 1109 C CA . HIS A 1 147 ? 11.808 -6.545 -19.263 1.00 98.31 147 HIS A CA 1
ATOM 1110 C C . HIS A 1 147 ? 10.848 -6.956 -20.385 1.00 98.31 147 HIS A C 1
ATOM 1112 O O . HIS A 1 147 ? 10.686 -8.144 -20.662 1.00 98.31 147 HIS A O 1
ATOM 1118 N N . LEU A 1 148 ? 10.293 -5.975 -21.102 1.00 98.19 148 LEU A N 1
ATOM 1119 C CA . LEU A 1 148 ? 9.396 -6.210 -22.236 1.00 98.19 148 LEU A CA 1
ATOM 1120 C C . LEU A 1 148 ? 10.096 -6.935 -23.391 1.00 98.19 148 LEU A C 1
ATOM 1122 O O . LEU A 1 148 ? 9.519 -7.844 -23.986 1.00 98.19 148 LEU A O 1
ATOM 1126 N N . ARG A 1 149 ? 11.355 -6.582 -23.685 1.00 98.00 149 ARG A N 1
ATOM 1127 C CA . ARG A 1 149 ? 12.155 -7.248 -24.725 1.00 98.00 149 ARG A CA 1
ATOM 1128 C C . ARG A 1 149 ? 12.312 -8.751 -24.471 1.00 98.00 149 ARG A C 1
ATOM 1130 O O . ARG A 1 149 ? 12.347 -9.513 -25.431 1.00 98.00 149 ARG A O 1
ATOM 1137 N N . TYR A 1 150 ? 12.394 -9.177 -23.212 1.00 96.75 150 TYR A N 1
ATOM 1138 C CA . TYR A 1 150 ? 12.490 -10.593 -22.835 1.00 96.75 150 TYR A CA 1
ATOM 1139 C C . TYR A 1 150 ? 11.124 -11.255 -22.573 1.00 96.75 150 TYR A C 1
ATOM 1141 O O . TYR A 1 150 ? 11.062 -12.335 -21.995 1.00 96.75 150 TYR A O 1
ATOM 1149 N N . GLY A 1 151 ? 10.025 -10.640 -23.025 1.00 97.06 151 GLY A N 1
ATOM 1150 C CA . GLY A 1 151 ? 8.681 -11.226 -22.983 1.00 97.06 151 GLY A CA 1
ATOM 1151 C C . GLY A 1 151 ? 7.885 -10.942 -21.707 1.00 97.06 151 GLY A C 1
ATOM 1152 O O . GLY A 1 151 ? 6.715 -11.341 -21.627 1.00 97.06 151 GLY A O 1
ATOM 1153 N N . GLY A 1 152 ? 8.480 -10.219 -20.755 1.00 97.75 152 GLY A N 1
ATOM 1154 C CA . GLY A 1 152 ? 7.829 -9.766 -19.532 1.00 97.75 152 GLY A CA 1
ATOM 1155 C C . GLY A 1 152 ? 6.611 -8.880 -19.800 1.00 97.75 152 GLY A C 1
ATOM 1156 O O . GLY A 1 152 ? 6.437 -8.344 -20.898 1.00 97.75 152 GLY A O 1
ATOM 1157 N N . LYS A 1 153 ? 5.730 -8.746 -18.804 1.00 98.50 153 LYS A N 1
ATOM 1158 C CA . LYS A 1 153 ? 4.492 -7.957 -18.920 1.00 98.50 153 LYS A CA 1
ATOM 1159 C C . LYS A 1 153 ? 4.567 -6.647 -18.142 1.00 98.50 153 LYS A C 1
ATOM 1161 O O . LYS A 1 153 ? 5.256 -6.563 -17.126 1.00 98.50 153 LYS A O 1
ATOM 1166 N N . LEU A 1 154 ? 3.843 -5.641 -18.624 1.00 98.44 154 LEU A N 1
ATOM 1167 C CA . LEU A 1 154 ? 3.718 -4.324 -18.004 1.00 98.44 154 LEU A CA 1
ATOM 1168 C C . LEU A 1 154 ? 2.246 -3.915 -17.975 1.00 98.44 154 LEU A C 1
ATOM 1170 O O . LEU A 1 154 ? 1.570 -3.993 -19.000 1.00 98.44 154 LEU A O 1
ATOM 1174 N N . ILE A 1 155 ? 1.774 -3.451 -16.824 1.00 98.06 155 ILE A N 1
ATOM 1175 C CA . ILE A 1 155 ? 0.446 -2.852 -16.658 1.00 98.06 155 ILE A CA 1
ATOM 1176 C C . ILE A 1 155 ? 0.619 -1.472 -16.026 1.00 98.06 155 ILE A C 1
ATOM 1178 O O . ILE A 1 155 ? 1.483 -1.282 -15.177 1.00 98.06 155 ILE A O 1
ATOM 1182 N N . GLY A 1 156 ? -0.192 -0.502 -16.438 1.00 96.88 156 GLY A N 1
ATOM 1183 C CA . GLY A 1 156 ? -0.290 0.794 -15.773 1.00 96.88 156 GLY A CA 1
ATOM 1184 C C . GLY A 1 156 ? -1.677 0.975 -15.171 1.00 96.88 156 GLY A C 1
ATOM 1185 O O . GLY A 1 156 ? -2.669 0.638 -15.816 1.00 96.88 156 GLY A O 1
ATOM 1186 N N . ILE A 1 157 ? -1.751 1.518 -13.956 1.00 96.25 157 ILE A N 1
ATOM 1187 C CA . ILE A 1 157 ? -3.013 1.811 -13.264 1.00 96.25 157 ILE A CA 1
ATOM 1188 C C . ILE A 1 157 ? -3.172 3.324 -13.138 1.00 96.25 157 ILE A C 1
ATOM 1190 O O . ILE A 1 157 ? -2.265 4.000 -12.660 1.00 96.25 157 ILE A O 1
ATOM 1194 N N . CYS A 1 158 ? -4.321 3.866 -13.557 1.00 95.06 158 CYS A N 1
ATOM 1195 C CA . CYS A 1 158 ? -4.633 5.299 -13.476 1.00 95.06 158 CYS A CA 1
ATOM 1196 C C . CYS A 1 158 ? -3.481 6.173 -14.026 1.00 95.06 158 CYS A C 1
ATOM 1198 O O . CYS A 1 158 ? -3.146 6.063 -15.206 1.00 95.06 158 CYS A O 1
ATOM 1200 N N . GLY A 1 159 ? -2.826 6.992 -13.196 1.00 95.50 159 GLY A N 1
ATOM 1201 C CA . GLY A 1 159 ? -1.658 7.783 -13.597 1.00 95.50 159 GLY A CA 1
ATOM 1202 C C . GLY A 1 159 ? -0.530 6.945 -14.217 1.00 95.50 159 GLY A C 1
ATOM 1203 O O . GLY A 1 159 ? 0.058 7.358 -15.211 1.00 95.50 159 GLY A O 1
ATOM 1204 N N . GLY A 1 160 ? -0.295 5.724 -13.730 1.00 97.00 160 GLY A N 1
ATOM 1205 C CA . GLY A 1 160 ? 0.648 4.783 -14.334 1.00 97.00 160 GLY A CA 1
ATOM 1206 C C . GLY A 1 160 ? 0.243 4.328 -15.739 1.00 97.00 160 GLY A C 1
ATOM 1207 O O . GLY A 1 160 ? 1.111 4.125 -16.580 1.00 97.00 160 GLY A O 1
ATOM 1208 N N . MET A 1 161 ? -1.058 4.227 -16.046 1.00 96.81 161 MET A N 1
ATOM 1209 C CA . MET A 1 161 ? -1.533 3.993 -17.421 1.00 96.81 161 MET A CA 1
ATOM 1210 C C . MET A 1 161 ? -1.232 5.205 -18.308 1.00 96.81 161 MET A C 1
ATOM 1212 O O . MET A 1 161 ? -0.772 5.047 -19.436 1.00 96.81 161 MET A O 1
ATOM 1216 N N . GLN A 1 162 ? -1.450 6.417 -17.792 1.00 96.62 162 GLN A N 1
ATOM 1217 C CA . GLN A 1 162 ? -1.180 7.653 -18.529 1.00 96.62 162 GLN A CA 1
ATOM 1218 C C . GLN A 1 162 ? 0.306 7.772 -18.904 1.00 96.62 162 GLN A C 1
ATOM 1220 O O . GLN A 1 162 ? 0.614 8.177 -20.024 1.00 96.62 162 GLN A O 1
ATOM 1225 N N . MET A 1 163 ? 1.225 7.339 -18.029 1.00 96.38 163 MET A N 1
ATOM 1226 C CA . MET A 1 163 ? 2.671 7.287 -18.309 1.00 96.38 163 MET A CA 1
ATOM 1227 C C . MET A 1 163 ? 3.038 6.420 -19.521 1.00 96.38 163 MET A C 1
ATOM 1229 O O . MET A 1 163 ? 4.056 6.674 -20.160 1.00 96.38 163 MET A O 1
ATOM 1233 N N . LEU A 1 164 ? 2.223 5.409 -19.844 1.00 96.19 164 LEU A N 1
ATOM 1234 C CA . LEU A 1 164 ? 2.411 4.544 -21.017 1.00 96.19 164 LEU A CA 1
ATOM 1235 C C . LEU A 1 164 ? 1.885 5.179 -22.314 1.00 96.19 164 LEU A C 1
ATOM 1237 O O . LEU A 1 164 ? 2.058 4.622 -23.399 1.00 96.19 164 LEU A O 1
ATOM 1241 N N . GLY A 1 165 ? 1.217 6.329 -22.214 1.00 94.31 165 GLY A N 1
ATOM 1242 C CA . GLY A 1 165 ? 0.712 7.079 -23.351 1.00 94.31 165 GLY A CA 1
ATOM 1243 C C . GLY A 1 165 ? 1.826 7.644 -24.235 1.00 94.31 165 GLY A C 1
ATOM 1244 O O . GLY A 1 165 ? 2.981 7.785 -23.844 1.00 94.31 165 GLY A O 1
ATOM 1245 N N . ARG A 1 166 ? 1.464 8.026 -25.464 1.00 93.50 166 ARG A N 1
ATOM 1246 C CA . ARG A 1 166 ? 2.414 8.628 -26.420 1.00 93.50 166 ARG A CA 1
ATOM 1247 C C . ARG A 1 166 ? 2.755 10.081 -26.093 1.00 93.50 166 ARG A C 1
ATOM 1249 O O . ARG A 1 166 ? 3.781 10.582 -26.542 1.00 93.50 166 ARG A O 1
ATOM 1256 N N . ARG A 1 167 ? 1.853 10.779 -25.401 1.00 92.56 167 ARG A N 1
ATOM 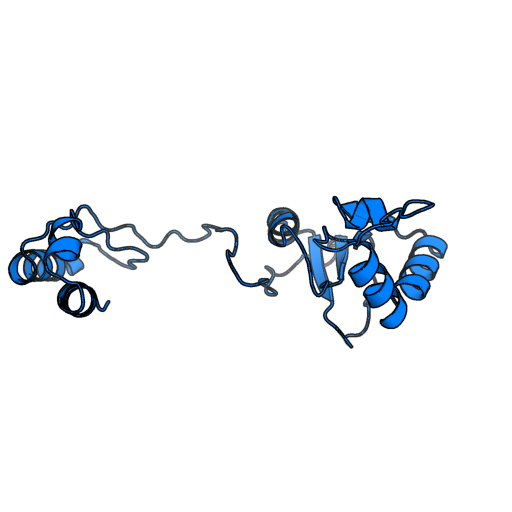1257 C CA . ARG A 1 167 ? 1.972 12.194 -25.041 1.00 92.56 167 ARG A CA 1
ATOM 1258 C C . ARG A 1 167 ? 1.304 12.427 -23.693 1.00 92.56 167 ARG A C 1
ATOM 1260 O O . ARG A 1 167 ? 0.226 11.893 -23.449 1.00 92.56 167 ARG A O 1
ATOM 1267 N N . LEU A 1 168 ? 1.928 13.264 -22.873 1.00 90.38 168 LEU A N 1
ATOM 1268 C CA . LEU A 1 168 ? 1.354 13.820 -21.653 1.00 90.38 168 LEU A CA 1
ATOM 1269 C C . LEU A 1 168 ? 1.224 15.327 -21.862 1.00 90.38 168 LEU A C 1
ATOM 1271 O O . LEU A 1 168 ? 2.219 15.998 -22.125 1.00 90.38 168 LEU A O 1
ATOM 1275 N N . HIS A 1 169 ? -0.001 15.842 -21.800 1.00 88.56 169 HIS A N 1
ATOM 1276 C CA . HIS A 1 169 ? -0.287 17.262 -21.974 1.00 88.56 169 HIS A CA 1
ATOM 1277 C C . HIS A 1 169 ? -0.784 17.840 -20.654 1.00 88.56 169 HIS A C 1
ATOM 1279 O O . HIS A 1 169 ? -1.943 17.653 -20.301 1.00 88.56 169 HIS A O 1
ATOM 1285 N N . ASP A 1 170 ? 0.095 18.558 -19.959 1.00 83.56 170 ASP A N 1
ATOM 1286 C CA . ASP A 1 170 ? -0.264 19.366 -18.792 1.00 83.56 170 ASP A CA 1
ATOM 1287 C C . ASP A 1 170 ? 0.324 20.776 -18.945 1.00 83.56 170 ASP A C 1
ATOM 1289 O O . ASP A 1 170 ? 1.423 21.060 -18.475 1.00 83.56 170 ASP A O 1
ATOM 1293 N N . PRO A 1 171 ? -0.331 21.651 -19.725 1.00 81.50 171 PRO A N 1
ATOM 1294 C CA . PRO A 1 171 ? 0.214 22.966 -20.055 1.00 81.50 171 PRO A CA 1
ATOM 1295 C C . PRO A 1 171 ? 0.183 23.951 -18.879 1.00 81.50 171 PRO A C 1
ATOM 1297 O O . PRO A 1 171 ? 0.721 25.048 -19.007 1.00 81.50 171 PRO A O 1
ATOM 1300 N N . ARG A 1 172 ? -0.488 23.606 -17.774 1.00 80.56 172 ARG A N 1
ATOM 1301 C CA . ARG A 1 172 ? -0.657 24.483 -16.606 1.00 80.56 172 ARG A CA 1
ATOM 1302 C C . ARG A 1 172 ? -0.038 23.924 -15.326 1.00 80.56 172 ARG A C 1
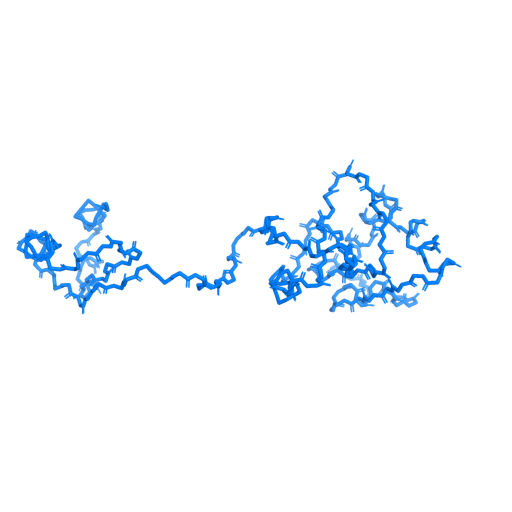ATOM 1304 O O . ARG A 1 172 ? 0.129 24.708 -14.395 1.00 80.56 172 ARG A O 1
ATOM 1311 N N . GLY A 1 173 ? 0.376 22.656 -15.343 1.00 63.53 173 GLY A N 1
ATOM 1312 C CA . GLY A 1 173 ? 0.963 21.976 -14.195 1.00 63.53 173 GLY A CA 1
ATOM 1313 C C . GLY A 1 173 ? -0.092 21.371 -13.287 1.00 63.53 173 GLY A C 1
ATOM 1314 O O . GLY A 1 173 ? -1.098 22.060 -12.998 1.00 63.53 173 GLY A O 1
#